Protein AF-A0A957U0F0-F1 (afdb_monomer)

Foldseek 3Di:
DDKDKDWDFDPPPGHTFKMKMKDKDFQDFDADPVRDTDGGIDIDIDMDGDDCPPPDDDPDDDDPDDDVPWQDAWPDDTPRDDDDPQKDFPDQPPNKTKIKHQDDLVSRVVVCCVVLVVVVWDWDDDDQKIWIDDPPTIKIKGWAQDPVVRIIMIIIHGD

Nearest PDB structures (foldseek):
  6ior-assembly2_C  TM=3.519E-01  e=3.059E-01  Vibrio cholerae
  8h1r-assembly1_B  TM=4.075E-01  e=1.256E+00  Pseudomonas aeruginosa PAO1
  5iva-assembly1_B  TM=4.588E-01  e=3.928E+00  Pseudomonas aeruginosa
  3c8c-assembly1_B  TM=3.180E-01  e=8.132E-01  Vibrio cholerae O1 biovar El Tor str. N16961
  6mab-assembly1_A  TM=2.558E-01  e=1.560E+00  Chlamydia trachomatis L2/434/Bu

Mean predicted aligned error: 12.3 Å

Structure (mmCIF, N/CA/C/O backbone):
data_AF-A0A957U0F0-F1
#
_entry.id   AF-A0A957U0F0-F1
#
loop_
_atom_site.group_PDB
_atom_site.id
_atom_site.type_symbol
_atom_site.label_atom_id
_atom_site.label_alt_id
_atom_site.label_comp_id
_atom_site.label_asym_id
_atom_site.label_entity_id
_atom_site.label_seq_id
_atom_site.pdbx_PDB_ins_code
_atom_site.Cartn_x
_atom_site.Cartn_y
_atom_site.Cartn_z
_atom_site.occupancy
_atom_site.B_iso_or_equiv
_atom_site.auth_seq_id
_atom_site.auth_comp_id
_atom_site.auth_asym_id
_atom_site.auth_atom_id
_atom_site.pdbx_PDB_model_num
ATOM 1 N N . VAL A 1 1 ? 29.057 15.915 -20.934 1.00 85.00 1 VAL A N 1
ATOM 2 C CA . VAL A 1 1 ? 28.425 14.585 -20.946 1.00 85.00 1 VAL A CA 1
ATOM 3 C C . VAL A 1 1 ? 28.649 14.040 -22.325 1.00 85.00 1 VAL A C 1
ATOM 5 O O . VAL A 1 1 ? 28.186 14.667 -23.273 1.00 85.00 1 VAL A O 1
ATOM 8 N N . ASP A 1 2 ? 29.369 12.937 -22.407 1.00 94.12 2 ASP A N 1
ATOM 9 C CA . ASP A 1 2 ? 29.617 12.224 -23.652 1.00 94.12 2 ASP A CA 1
ATOM 10 C C . ASP A 1 2 ? 28.758 10.963 -23.630 1.00 94.12 2 ASP A C 1
ATOM 12 O O . ASP A 1 2 ? 28.752 10.248 -22.633 1.00 94.12 2 ASP A O 1
ATOM 16 N N . ALA A 1 3 ? 27.979 10.712 -24.682 1.00 93.50 3 ALA A N 1
ATOM 17 C CA . ALA A 1 3 ? 27.063 9.577 -24.728 1.00 93.50 3 ALA A CA 1
ATOM 18 C C . ALA A 1 3 ? 27.188 8.816 -26.049 1.00 93.50 3 ALA A C 1
ATOM 20 O O . ALA A 1 3 ? 27.199 9.420 -27.123 1.00 93.50 3 ALA A O 1
ATOM 21 N N . THR A 1 4 ? 27.260 7.492 -25.951 1.00 95.50 4 THR A N 1
ATOM 22 C CA . THR A 1 4 ? 27.265 6.557 -27.080 1.00 95.50 4 THR A CA 1
ATOM 23 C C . THR A 1 4 ? 26.009 5.708 -27.009 1.00 95.50 4 THR A C 1
ATOM 25 O O . THR A 1 4 ? 25.645 5.247 -25.929 1.00 95.50 4 THR A O 1
ATOM 28 N N . PHE A 1 5 ? 25.353 5.530 -28.154 1.00 94.38 5 PHE A N 1
ATOM 29 C CA . PHE A 1 5 ? 24.135 4.743 -28.286 1.00 94.38 5 PHE A CA 1
ATOM 30 C C . PHE A 1 5 ? 24.321 3.725 -29.401 1.00 94.38 5 PHE A C 1
ATOM 32 O O . PHE A 1 5 ? 24.572 4.109 -30.546 1.00 94.38 5 PHE A O 1
ATOM 39 N N . ASP A 1 6 ? 24.120 2.460 -29.071 1.00 96.50 6 ASP A N 1
ATOM 40 C CA . ASP A 1 6 ? 24.075 1.368 -30.028 1.00 96.50 6 ASP A CA 1
ATOM 41 C C . ASP A 1 6 ? 22.656 0.799 -30.059 1.00 96.50 6 ASP A C 1
ATOM 43 O O . ASP A 1 6 ? 22.045 0.527 -29.024 1.00 96.50 6 ASP A O 1
ATOM 47 N N . PHE A 1 7 ? 22.107 0.656 -31.264 1.00 93.56 7 PHE A N 1
ATOM 48 C CA . PHE A 1 7 ? 20.746 0.179 -31.491 1.00 93.56 7 PHE A CA 1
ATOM 49 C C . PHE A 1 7 ? 20.770 -1.011 -32.440 1.00 93.56 7 PHE A C 1
ATOM 51 O O . PHE A 1 7 ? 21.398 -0.959 -33.499 1.00 93.56 7 PHE A O 1
ATOM 58 N N . TRP A 1 8 ? 20.011 -2.049 -32.103 1.00 94.38 8 TRP A N 1
ATOM 59 C CA . TRP A 1 8 ? 19.782 -3.192 -32.977 1.00 94.38 8 TRP A CA 1
ATOM 60 C C . TRP A 1 8 ? 18.303 -3.253 -33.330 1.00 94.38 8 TRP A C 1
ATOM 62 O O . TRP A 1 8 ? 17.438 -3.412 -32.465 1.00 94.38 8 TRP A O 1
ATOM 72 N N . VAL A 1 9 ? 18.021 -3.115 -34.621 1.00 91.69 9 VAL A N 1
ATOM 73 C CA . VAL A 1 9 ? 16.674 -3.209 -35.184 1.00 91.69 9 VAL A CA 1
ATOM 74 C C . VAL A 1 9 ? 16.487 -4.616 -35.729 1.00 91.69 9 VAL A C 1
ATOM 76 O O . VAL A 1 9 ? 17.342 -5.116 -36.459 1.00 91.69 9 VAL A O 1
ATOM 79 N N . VAL A 1 10 ? 15.378 -5.253 -35.370 1.00 87.81 10 VAL A N 1
ATOM 80 C CA . VAL A 1 10 ? 15.021 -6.565 -35.908 1.00 87.81 10 VAL A CA 1
ATOM 81 C C . VAL A 1 10 ? 14.574 -6.386 -37.356 1.00 87.81 10 VAL A C 1
ATOM 83 O O . VAL A 1 10 ? 13.692 -5.577 -37.646 1.00 87.81 10 VAL A O 1
ATOM 86 N N . GLU A 1 11 ? 15.230 -7.102 -38.274 1.00 86.12 11 GLU A N 1
ATOM 87 C CA . GLU A 1 11 ? 15.009 -6.954 -39.720 1.00 86.12 11 GLU A CA 1
ATOM 88 C C . GLU A 1 11 ? 13.565 -7.272 -40.120 1.00 86.12 11 GLU A C 1
ATOM 90 O O . GLU A 1 11 ? 12.990 -6.598 -40.976 1.00 86.12 11 GLU A O 1
ATOM 95 N N . ASP A 1 12 ? 12.973 -8.276 -39.473 1.00 80.25 12 ASP A N 1
ATOM 96 C CA . ASP A 1 12 ? 11.566 -8.617 -39.630 1.00 80.25 12 ASP A CA 1
ATOM 97 C C . ASP A 1 12 ? 10.709 -7.727 -38.715 1.00 80.25 12 ASP A C 1
ATOM 99 O O . ASP A 1 12 ? 10.927 -7.656 -37.509 1.00 80.25 12 ASP A O 1
ATOM 103 N N . GLY A 1 13 ? 9.765 -6.983 -39.290 1.00 79.31 13 GLY A N 1
ATOM 104 C CA . GLY A 1 13 ? 8.887 -6.058 -38.558 1.00 79.31 13 GLY A CA 1
ATOM 105 C C . GLY A 1 13 ? 9.480 -4.684 -38.199 1.00 79.31 13 GLY A C 1
ATOM 106 O O . GLY A 1 13 ? 8.709 -3.759 -37.944 1.00 79.31 13 GLY A O 1
ATOM 107 N N . GLY A 1 14 ? 10.805 -4.496 -38.240 1.00 85.69 14 GLY A N 1
ATOM 108 C CA . GLY A 1 14 ? 11.448 -3.175 -38.146 1.00 85.69 14 GLY A CA 1
ATOM 109 C C . GLY A 1 14 ? 11.392 -2.505 -36.767 1.00 85.69 14 GLY A C 1
ATOM 110 O O . GLY A 1 14 ? 11.510 -1.282 -36.672 1.00 85.69 14 GLY A O 1
ATOM 111 N N . TYR A 1 15 ? 11.193 -3.276 -35.700 1.00 85.75 15 TYR A N 1
ATOM 112 C CA . TYR A 1 15 ? 11.160 -2.782 -34.323 1.00 85.75 15 TYR A CA 1
ATOM 113 C C . TYR A 1 15 ? 12.539 -2.855 -33.650 1.00 85.75 15 TYR A C 1
ATOM 115 O O . TYR A 1 15 ? 13.419 -3.621 -34.046 1.00 85.75 15 TYR A O 1
ATOM 123 N N . LEU A 1 16 ? 12.736 -2.038 -32.613 1.00 88.62 16 LEU A N 1
ATOM 124 C CA . LEU A 1 16 ? 13.955 -2.039 -31.808 1.00 88.62 16 LEU A CA 1
ATOM 125 C C . LEU A 1 16 ? 14.000 -3.309 -30.949 1.00 88.62 16 LEU A C 1
ATOM 127 O O . LEU A 1 16 ? 13.142 -3.487 -30.093 1.00 88.62 16 LEU A O 1
ATOM 131 N N . GLY A 1 17 ? 14.982 -4.181 -31.180 1.00 89.19 17 GLY A N 1
ATOM 132 C CA . GLY A 1 17 ? 15.165 -5.417 -30.410 1.00 89.19 17 GLY A CA 1
ATOM 133 C C . GLY A 1 17 ? 16.139 -5.258 -29.248 1.00 89.19 17 GLY A C 1
ATOM 134 O O . GLY A 1 17 ? 16.011 -5.937 -28.239 1.00 89.19 17 GLY A O 1
ATOM 135 N N . LYS A 1 18 ? 17.106 -4.345 -29.362 1.00 93.62 18 LYS A N 1
ATOM 136 C CA . LYS A 1 18 ? 18.089 -4.082 -28.310 1.00 93.62 18 LYS A CA 1
ATOM 137 C C . LYS A 1 18 ? 18.593 -2.654 -28.393 1.00 93.62 18 LYS A C 1
ATOM 139 O O . LYS A 1 18 ? 18.743 -2.117 -29.493 1.00 93.62 18 LYS A O 1
ATOM 144 N N . TYR A 1 19 ? 18.929 -2.071 -27.253 1.00 94.19 19 TYR A N 1
ATOM 145 C CA . TYR A 1 19 ? 19.788 -0.899 -27.214 1.00 94.19 19 TYR A CA 1
ATOM 146 C C . TYR A 1 19 ? 20.792 -0.976 -26.067 1.00 94.19 19 TYR A C 1
ATOM 148 O O . TYR A 1 19 ? 20.516 -1.537 -25.007 1.00 94.19 19 TYR A O 1
ATOM 156 N N . GLU A 1 20 ? 21.955 -0.382 -26.288 1.00 96.81 20 GLU A N 1
ATOM 157 C CA . GLU A 1 20 ? 22.993 -0.170 -25.288 1.00 96.81 20 GLU A CA 1
ATOM 158 C C . GLU A 1 20 ? 23.328 1.312 -25.273 1.00 96.81 20 GLU A C 1
ATOM 160 O O . GLU A 1 20 ? 23.427 1.959 -26.318 1.00 96.81 20 GLU A O 1
ATOM 165 N N . VAL A 1 21 ? 23.471 1.863 -24.076 1.00 95.38 21 VAL A N 1
ATOM 166 C CA . VAL A 1 21 ? 23.895 3.244 -23.906 1.00 95.38 21 VAL A CA 1
ATOM 167 C C . VAL A 1 21 ? 24.980 3.304 -22.862 1.00 95.38 21 VAL A C 1
ATOM 169 O O . VAL A 1 21 ? 24.878 2.704 -21.792 1.00 95.38 21 VAL A O 1
ATOM 172 N N . THR A 1 22 ? 25.987 4.104 -23.169 1.00 96.25 22 THR A N 1
ATOM 173 C CA . THR A 1 22 ? 27.034 4.489 -22.237 1.00 96.25 22 THR A CA 1
ATOM 174 C C . THR A 1 22 ? 27.096 6.003 -22.211 1.00 96.25 22 THR A C 1
ATOM 176 O O . THR A 1 22 ? 27.277 6.635 -23.250 1.00 96.25 22 THR A O 1
ATOM 179 N N . ALA A 1 23 ? 26.945 6.585 -21.027 1.00 95.75 23 ALA A N 1
ATOM 180 C CA . ALA A 1 23 ? 27.048 8.017 -20.802 1.00 95.75 23 ALA A CA 1
ATOM 181 C C . ALA A 1 23 ? 28.132 8.299 -19.762 1.00 95.75 23 ALA A C 1
ATOM 183 O O . ALA A 1 23 ? 28.092 7.756 -18.661 1.00 95.75 23 ALA A O 1
ATOM 184 N N . THR A 1 24 ? 29.071 9.177 -20.096 1.00 95.81 24 THR A N 1
ATOM 185 C CA . THR A 1 24 ? 30.085 9.690 -19.178 1.00 95.81 24 THR A CA 1
ATOM 186 C C . THR A 1 24 ? 29.760 11.136 -18.827 1.00 95.81 24 THR A C 1
ATOM 188 O O . THR A 1 24 ? 29.662 12.014 -19.691 1.00 95.81 24 THR A O 1
ATOM 191 N N . ILE A 1 25 ? 29.565 11.400 -17.541 1.00 94.12 25 ILE A N 1
ATOM 192 C CA . ILE A 1 25 ? 29.358 12.734 -16.990 1.00 94.12 25 ILE A CA 1
ATOM 193 C C . ILE A 1 25 ? 30.701 13.205 -16.444 1.00 94.12 25 ILE A C 1
ATOM 195 O O . ILE A 1 25 ? 31.263 12.573 -15.558 1.00 94.12 25 ILE A O 1
ATOM 199 N N . HIS A 1 26 ? 31.210 14.311 -16.985 1.00 94.38 26 HIS A N 1
ATOM 200 C CA . HIS A 1 26 ? 32.511 14.850 -16.600 1.00 94.38 26 HIS A CA 1
ATOM 201 C C . HIS A 1 26 ? 32.385 15.929 -15.533 1.00 94.38 26 HIS A C 1
ATOM 203 O O . HIS A 1 26 ? 31.460 16.745 -15.588 1.00 94.38 26 HIS A O 1
ATOM 209 N N . GLY A 1 27 ? 33.364 15.987 -14.633 1.00 92.69 27 GLY A N 1
ATOM 210 C CA . GLY A 1 27 ? 33.463 17.045 -13.627 1.00 92.69 27 GLY A CA 1
ATOM 211 C C . GLY A 1 27 ? 32.338 17.025 -12.592 1.00 92.69 27 GLY A C 1
ATOM 212 O O . GLY A 1 27 ? 31.890 18.086 -12.158 1.00 92.69 27 GLY A O 1
ATOM 213 N N . LEU A 1 28 ? 31.873 15.837 -12.210 1.00 91.31 28 LEU A N 1
ATOM 214 C CA . LEU A 1 28 ? 31.001 15.646 -11.055 1.00 91.31 28 LEU A CA 1
ATOM 215 C C . LEU A 1 28 ? 31.799 15.777 -9.764 1.00 91.31 28 LEU A C 1
ATOM 217 O O . LEU A 1 28 ? 32.950 15.351 -9.689 1.00 91.31 28 LEU A O 1
ATOM 221 N N . LEU A 1 29 ? 31.165 16.347 -8.743 1.00 93.00 29 LEU A N 1
ATOM 222 C CA . LEU A 1 29 ? 31.682 16.297 -7.385 1.00 93.00 29 LEU A CA 1
ATOM 223 C C . LEU A 1 29 ? 31.465 14.872 -6.859 1.00 93.00 29 LEU A C 1
ATOM 225 O O . LEU A 1 29 ? 30.323 14.447 -6.697 1.00 93.00 29 LEU A O 1
ATOM 229 N N . ILE A 1 30 ? 32.553 14.138 -6.660 1.00 89.25 30 ILE A N 1
ATOM 230 C CA . ILE A 1 30 ? 32.565 12.757 -6.175 1.00 89.25 30 ILE A CA 1
ATOM 231 C C . ILE A 1 30 ? 33.383 12.673 -4.887 1.00 89.25 30 ILE A C 1
ATOM 233 O O . ILE A 1 30 ? 34.321 13.450 -4.687 1.00 89.25 30 ILE A O 1
ATOM 237 N N . GLU A 1 31 ? 33.039 11.718 -4.032 1.00 91.12 31 GLU A N 1
ATOM 238 C CA . GLU A 1 31 ? 33.802 11.421 -2.821 1.00 91.12 31 GLU A CA 1
ATOM 239 C C . GLU A 1 31 ? 35.052 10.595 -3.176 1.00 91.12 31 GLU A C 1
ATOM 241 O O . GLU A 1 31 ? 35.019 9.729 -4.057 1.00 91.12 31 GLU A O 1
ATOM 246 N N . ASP A 1 32 ? 36.188 10.900 -2.555 1.00 84.88 32 ASP A N 1
ATOM 247 C CA . ASP A 1 32 ? 37.404 10.095 -2.635 1.00 84.88 32 ASP A CA 1
ATOM 248 C C . ASP A 1 32 ? 37.468 9.027 -1.532 1.00 84.88 32 ASP A C 1
ATOM 250 O O . ASP A 1 32 ? 36.628 8.969 -0.639 1.00 84.88 32 ASP A O 1
ATOM 254 N N . ASP A 1 33 ? 38.483 8.163 -1.594 1.00 85.62 33 ASP A N 1
ATOM 255 C CA . ASP A 1 33 ? 38.637 7.041 -0.657 1.00 85.62 33 ASP A CA 1
ATOM 256 C C . ASP A 1 33 ? 38.865 7.489 0.807 1.00 85.62 33 ASP A C 1
ATOM 258 O O . ASP A 1 33 ? 38.838 6.662 1.721 1.00 85.62 33 ASP A O 1
ATOM 262 N N . GLU A 1 34 ? 39.108 8.782 1.041 1.00 89.50 34 GLU A N 1
ATOM 263 C CA . GLU A 1 34 ? 39.326 9.395 2.355 1.00 89.50 34 GLU A CA 1
ATOM 264 C C 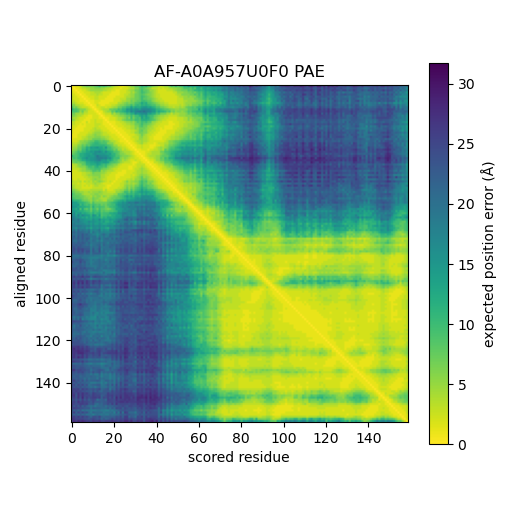. GLU A 1 34 ? 38.105 10.211 2.831 1.00 89.50 34 GLU A C 1
ATOM 266 O O . GLU A 1 34 ? 38.149 10.802 3.915 1.00 89.50 34 GLU A O 1
ATOM 271 N N . GLY A 1 35 ? 37.005 10.225 2.065 1.00 86.62 35 GLY A N 1
ATOM 272 C CA . GLY A 1 35 ? 35.789 10.986 2.374 1.00 86.62 35 GLY A CA 1
ATOM 273 C C . GLY A 1 35 ? 35.856 12.469 1.981 1.00 86.62 35 GLY A C 1
ATOM 274 O O . GLY A 1 35 ? 35.049 13.270 2.453 1.00 86.62 35 GLY A O 1
ATOM 275 N N . GLY A 1 36 ? 36.847 12.871 1.182 1.00 89.06 36 GLY A N 1
ATOM 276 C CA . GLY A 1 36 ? 36.996 14.222 0.641 1.00 89.06 36 GLY A CA 1
ATOM 277 C C . GLY A 1 36 ? 36.276 14.404 -0.698 1.00 89.06 36 GLY A C 1
ATOM 278 O O . GLY A 1 36 ? 36.090 13.459 -1.456 1.00 89.06 36 GLY A O 1
ATOM 279 N N . GLU A 1 37 ? 35.882 15.635 -1.024 1.00 93.94 37 GLU A N 1
ATOM 280 C CA . GLU A 1 37 ? 35.243 15.948 -2.309 1.00 93.94 37 GLU A CA 1
ATOM 281 C C . GLU A 1 37 ? 36.286 16.275 -3.392 1.00 93.94 37 GLU A C 1
ATOM 283 O O . GLU A 1 37 ? 37.168 17.120 -3.201 1.00 93.94 37 GLU A O 1
ATOM 288 N N . LYS A 1 38 ? 36.153 15.672 -4.578 1.00 93.12 38 LYS A N 1
ATOM 289 C CA . LYS A 1 38 ? 36.959 15.991 -5.768 1.00 93.12 38 LYS A CA 1
ATOM 290 C C . LYS A 1 38 ? 36.104 16.028 -7.030 1.00 93.12 38 LYS A C 1
ATOM 292 O O . LYS A 1 38 ? 35.024 15.455 -7.078 1.00 93.12 38 LYS A O 1
ATOM 297 N N . LEU A 1 39 ? 36.614 16.668 -8.082 1.00 94.44 39 LEU A N 1
ATOM 298 C CA . LEU A 1 39 ? 36.014 16.549 -9.410 1.00 94.44 39 LEU A CA 1
ATOM 299 C C . LEU A 1 39 ? 36.467 15.247 -10.071 1.00 94.44 39 LEU A C 1
ATOM 301 O O . LEU A 1 39 ? 37.665 14.958 -10.124 1.00 94.44 39 LEU A O 1
ATOM 305 N N . GLY A 1 40 ? 35.518 14.493 -10.605 1.00 90.81 40 GLY A N 1
ATOM 306 C CA . GLY A 1 40 ? 35.776 13.274 -11.354 1.00 90.81 40 GLY A CA 1
ATOM 307 C C . GLY A 1 40 ? 34.716 13.011 -12.409 1.00 90.81 40 GLY A C 1
ATOM 308 O O . GLY A 1 40 ? 33.767 13.777 -12.573 1.00 90.81 40 GLY A O 1
ATOM 309 N N . ASP A 1 41 ? 34.913 11.918 -13.131 1.00 93.62 41 ASP A N 1
ATOM 310 C CA . ASP A 1 41 ? 34.021 11.499 -14.200 1.00 93.62 41 ASP A CA 1
ATOM 311 C C . ASP A 1 41 ? 33.276 10.237 -13.765 1.00 93.62 41 ASP A C 1
ATOM 313 O O . ASP A 1 41 ? 33.884 9.305 -13.236 1.00 93.62 41 ASP A O 1
ATOM 317 N N . GLU A 1 42 ? 31.972 10.191 -14.013 1.00 91.81 42 GLU A N 1
ATOM 318 C CA . GLU A 1 42 ? 31.133 9.028 -13.728 1.00 91.81 42 GLU A CA 1
ATOM 319 C C . GLU A 1 42 ? 30.599 8.453 -15.035 1.00 91.81 42 GLU A C 1
ATOM 321 O O . GLU A 1 42 ? 30.135 9.192 -15.903 1.00 91.81 42 GLU A O 1
ATOM 326 N N . THR A 1 43 ? 30.680 7.132 -15.192 1.00 93.69 43 THR A N 1
ATOM 327 C CA . THR A 1 43 ? 30.150 6.438 -16.369 1.00 93.69 43 THR A CA 1
ATOM 328 C C . THR A 1 43 ? 28.973 5.567 -15.975 1.00 93.69 43 THR A C 1
ATOM 330 O O . THR A 1 43 ? 29.110 4.655 -15.163 1.00 93.69 43 THR A O 1
ATOM 333 N N . ILE A 1 44 ? 27.833 5.817 -16.607 1.00 92.81 44 ILE A N 1
ATOM 334 C CA . ILE A 1 44 ? 26.611 5.035 -16.463 1.00 92.81 44 ILE A CA 1
ATOM 335 C C . ILE A 1 44 ? 26.436 4.237 -17.750 1.00 92.81 44 ILE A C 1
ATOM 337 O O . ILE A 1 44 ? 26.507 4.792 -18.847 1.00 92.81 44 ILE A O 1
ATOM 341 N N . SER A 1 45 ? 26.222 2.930 -17.621 1.00 93.94 45 SER A N 1
ATOM 342 C CA . SER A 1 45 ? 25.903 2.059 -18.753 1.00 93.94 45 SER A CA 1
ATOM 343 C C . SER A 1 45 ? 24.602 1.321 -18.495 1.00 93.94 45 SER A C 1
ATOM 345 O O . SER A 1 45 ? 24.399 0.791 -17.403 1.00 93.94 45 SER A O 1
ATOM 347 N N . TRP A 1 46 ? 23.733 1.274 -19.498 1.00 92.94 46 TRP A N 1
ATOM 348 C CA . TRP A 1 46 ? 22.495 0.510 -19.448 1.00 92.94 46 TRP A CA 1
ATOM 349 C C . TRP A 1 46 ? 22.269 -0.218 -20.770 1.00 92.94 46 TRP A C 1
ATOM 351 O O . TRP A 1 46 ? 22.552 0.304 -21.848 1.00 92.94 46 TRP A O 1
ATOM 361 N N . ALA A 1 47 ? 21.749 -1.435 -20.677 1.00 94.06 47 ALA A N 1
ATOM 362 C CA . ALA A 1 47 ? 21.413 -2.267 -21.819 1.00 94.06 47 ALA A CA 1
ATOM 363 C C . ALA A 1 47 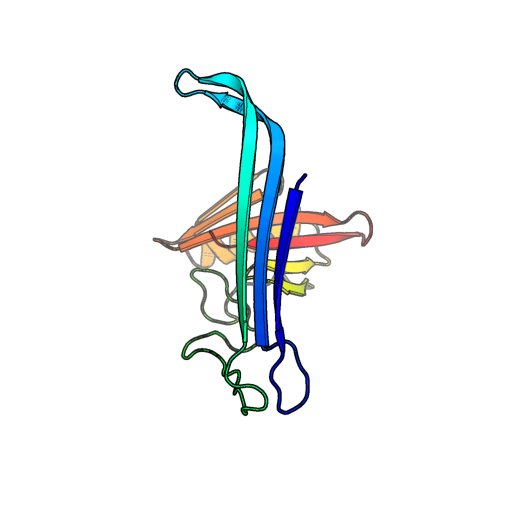? 19.993 -2.792 -21.640 1.00 94.06 47 ALA A C 1
ATOM 365 O O . ALA A 1 47 ? 19.584 -3.126 -20.527 1.00 94.06 47 ALA A O 1
ATOM 366 N N . TYR A 1 48 ? 19.249 -2.860 -22.733 1.00 92.00 48 TYR A N 1
ATOM 367 C CA . TYR A 1 48 ? 17.915 -3.437 -22.755 1.00 92.00 48 TYR A CA 1
ATOM 368 C C . TYR A 1 48 ? 17.764 -4.291 -24.001 1.00 92.00 48 TYR A C 1
ATOM 370 O O . TYR A 1 48 ? 18.162 -3.874 -25.089 1.00 92.00 48 TYR A O 1
ATOM 378 N N . GLU A 1 49 ? 17.187 -5.473 -23.837 1.00 93.25 49 GLU A N 1
ATOM 379 C CA . GLU A 1 49 ? 16.988 -6.435 -24.911 1.00 93.25 49 GLU A CA 1
ATOM 380 C C . GLU A 1 49 ? 15.576 -7.011 -24.821 1.00 93.25 49 GLU A C 1
ATOM 382 O O . GLU A 1 49 ? 15.091 -7.335 -23.736 1.00 93.25 49 GLU A O 1
ATOM 387 N N . ILE A 1 50 ? 14.912 -7.081 -25.970 1.00 86.50 50 ILE A N 1
ATOM 388 C CA . ILE A 1 50 ? 13.546 -7.558 -26.134 1.00 86.50 50 ILE A CA 1
ATOM 389 C C . ILE A 1 50 ? 13.603 -8.877 -26.890 1.00 86.50 50 ILE A C 1
ATOM 391 O O . ILE A 1 50 ? 14.115 -8.954 -28.009 1.00 86.50 50 ILE A O 1
ATOM 395 N N . TYR A 1 51 ? 13.021 -9.902 -26.287 1.00 81.81 51 TYR A N 1
ATOM 396 C CA . TYR A 1 51 ? 12.847 -11.225 -26.871 1.00 81.81 51 TYR A CA 1
ATOM 397 C C . TYR A 1 51 ? 11.353 -11.557 -26.934 1.00 81.81 51 TYR A C 1
ATOM 399 O O . TYR A 1 51 ? 10.541 -10.804 -26.401 1.00 81.81 51 TYR A O 1
ATOM 407 N N . GLU A 1 52 ? 10.994 -12.670 -27.583 1.00 81.69 52 GLU A N 1
ATOM 408 C CA . GLU A 1 52 ? 9.616 -13.203 -27.563 1.00 81.69 52 GLU A CA 1
ATOM 409 C C . GLU A 1 52 ? 8.568 -12.195 -28.085 1.00 81.69 52 GLU A C 1
ATOM 411 O O . GLU A 1 52 ? 7.478 -12.010 -27.548 1.00 81.69 52 GLU A O 1
ATOM 416 N N . ILE A 1 53 ? 8.921 -11.495 -29.166 1.00 76.88 53 ILE A N 1
ATOM 417 C CA . ILE A 1 53 ? 8.096 -10.432 -29.745 1.00 76.88 53 ILE A CA 1
ATOM 418 C C . ILE A 1 53 ? 6.957 -11.051 -30.551 1.00 76.88 53 ILE A C 1
ATOM 420 O O . ILE A 1 53 ? 7.192 -11.865 -31.441 1.00 76.88 53 ILE A O 1
ATOM 424 N N . ASN A 1 54 ? 5.732 -10.601 -30.274 1.00 75.31 54 ASN A N 1
ATOM 425 C CA . ASN A 1 54 ? 4.482 -11.191 -30.767 1.00 75.31 54 ASN A CA 1
ATOM 426 C C . ASN A 1 54 ? 4.179 -12.598 -30.219 1.00 75.31 54 ASN A C 1
ATOM 428 O O . ASN A 1 54 ? 3.306 -13.271 -30.767 1.00 75.31 54 ASN A O 1
ATOM 432 N N . GLU A 1 55 ? 4.856 -13.034 -29.155 1.00 82.12 55 GLU A N 1
ATOM 433 C CA . GLU A 1 55 ? 4.440 -14.223 -28.411 1.00 82.12 55 GLU A CA 1
ATOM 434 C C . GLU A 1 55 ? 3.236 -13.899 -27.514 1.00 82.12 55 GLU A C 1
ATOM 436 O O . GLU A 1 55 ? 3.066 -12.771 -27.037 1.00 82.12 55 GLU A O 1
ATOM 441 N N . ASP A 1 56 ? 2.380 -14.896 -27.297 1.00 82.94 56 ASP A N 1
ATOM 442 C CA . ASP A 1 56 ? 1.233 -14.782 -26.397 1.00 82.94 56 ASP A CA 1
ATOM 443 C C . ASP A 1 56 ? 1.721 -14.921 -24.948 1.00 82.94 56 ASP A C 1
ATOM 445 O O . ASP A 1 56 ? 1.914 -16.024 -24.432 1.00 82.94 56 ASP A O 1
ATOM 449 N N . VAL A 1 57 ? 2.004 -13.787 -24.305 1.00 80.94 57 VAL A N 1
ATOM 450 C CA . VAL A 1 57 ? 2.433 -13.752 -22.904 1.00 80.94 57 VAL A CA 1
ATOM 451 C C . VAL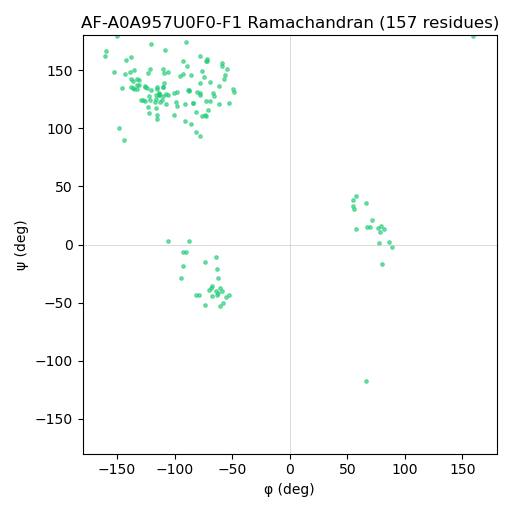 A 1 57 ? 1.196 -13.750 -22.011 1.00 80.94 57 VAL A C 1
ATOM 453 O O . VAL A 1 57 ? 0.538 -12.724 -21.828 1.00 80.94 57 VAL A O 1
ATOM 456 N N . ALA A 1 58 ? 0.895 -14.903 -21.415 1.00 81.25 58 ALA A N 1
ATOM 457 C CA . ALA A 1 58 ? -0.131 -15.001 -20.387 1.00 81.25 58 ALA A CA 1
ATOM 458 C C . ALA A 1 58 ? 0.376 -14.365 -19.083 1.00 81.25 58 ALA A C 1
ATOM 460 O O . ALA A 1 58 ? 1.267 -14.891 -18.417 1.00 81.25 58 ALA A O 1
ATOM 461 N N . ILE A 1 59 ? -0.205 -13.225 -18.705 1.00 79.44 59 ILE A N 1
ATOM 462 C CA . ILE A 1 59 ? -0.042 -12.670 -17.359 1.00 79.44 59 ILE A CA 1
ATOM 463 C C . ILE A 1 59 ? -1.029 -13.406 -16.458 1.00 79.44 59 ILE A C 1
ATOM 465 O O . ILE A 1 59 ? -2.219 -13.091 -16.428 1.00 79.44 59 ILE A O 1
ATOM 469 N N . GLU A 1 60 ? -0.539 -14.422 -15.758 1.00 85.00 60 GLU A N 1
ATOM 470 C CA . GLU A 1 60 ? -1.334 -15.176 -14.796 1.00 85.00 60 GLU A CA 1
ATOM 471 C C . GLU A 1 60 ? -1.186 -14.594 -13.394 1.00 85.00 60 GLU A C 1
ATOM 473 O O . GLU A 1 60 ? -0.127 -14.102 -12.996 1.00 85.00 60 GLU A O 1
ATOM 478 N N . TRP A 1 61 ? -2.267 -14.674 -12.625 1.00 80.00 61 TRP A N 1
ATOM 479 C CA . TRP A 1 61 ? -2.214 -14.338 -11.214 1.00 80.00 61 TRP A CA 1
ATOM 480 C C . TRP A 1 61 ? -1.335 -15.364 -10.483 1.00 80.00 61 TRP A C 1
ATOM 482 O O . TRP A 1 61 ? -1.545 -16.567 -10.675 1.00 80.00 61 TRP A O 1
ATOM 492 N N . PRO A 1 62 ? -0.351 -14.946 -9.663 1.00 80.88 62 PRO A N 1
ATOM 493 C CA . PRO A 1 62 ? 0.512 -15.892 -8.971 1.00 80.88 62 PRO A CA 1
ATOM 494 C C . PRO A 1 62 ? -0.292 -16.866 -8.107 1.00 80.88 62 PRO A C 1
ATOM 496 O O . PRO A 1 62 ? -1.270 -16.496 -7.457 1.00 80.88 62 PRO A O 1
ATOM 499 N N . VAL A 1 63 ? 0.143 -18.126 -8.060 1.00 82.12 63 VAL A N 1
ATOM 500 C CA . VAL A 1 63 ? -0.495 -19.133 -7.204 1.00 82.12 63 VAL A CA 1
ATOM 501 C C . VAL A 1 63 ? -0.376 -18.701 -5.742 1.00 82.12 63 VAL A C 1
ATOM 503 O O . VAL A 1 63 ? 0.728 -18.543 -5.227 1.00 82.12 63 VAL A O 1
ATOM 506 N N . GLY A 1 64 ? -1.521 -18.532 -5.078 1.00 73.06 64 GLY A N 1
ATOM 507 C CA . GLY A 1 64 ? -1.595 -18.080 -3.687 1.00 73.06 64 GLY A CA 1
ATOM 508 C C . GLY A 1 64 ? -1.582 -16.562 -3.508 1.00 73.06 64 GLY A C 1
ATOM 509 O O . GLY A 1 64 ? -1.613 -16.108 -2.368 1.00 73.06 64 GLY A O 1
ATOM 510 N N . ALA A 1 65 ? -1.558 -15.778 -4.592 1.00 71.88 65 ALA A N 1
ATOM 511 C CA . ALA A 1 65 ? -1.845 -14.355 -4.485 1.00 71.88 65 ALA A CA 1
ATOM 512 C C . ALA A 1 65 ? -3.345 -14.146 -4.158 1.00 71.88 65 ALA A C 1
ATOM 514 O O . ALA A 1 65 ? -4.184 -14.860 -4.719 1.00 71.88 65 ALA A O 1
ATOM 515 N N . PRO A 1 66 ? -3.686 -13.187 -3.276 1.00 68.69 66 PRO A N 1
ATOM 516 C CA . PRO A 1 66 ? -5.069 -12.849 -2.916 1.00 68.69 66 PRO A CA 1
ATOM 517 C C . PRO A 1 66 ? -5.912 -12.522 -4.148 1.00 68.69 66 PRO A C 1
ATOM 519 O O . PRO A 1 66 ? -5.360 -12.025 -5.127 1.00 68.69 66 PRO A O 1
ATOM 522 N N . GLU A 1 67 ? -7.228 -12.754 -4.126 1.00 73.12 67 GLU A N 1
ATOM 523 C CA . GLU A 1 67 ? -8.074 -12.351 -5.259 1.00 73.12 67 GLU A CA 1
ATOM 524 C C . GLU A 1 67 ? -7.929 -10.842 -5.549 1.00 73.12 67 GLU A C 1
ATOM 526 O O . GLU A 1 67 ? -7.728 -10.048 -4.624 1.00 73.12 67 GLU A O 1
ATOM 531 N N . PRO A 1 68 ? -8.013 -10.406 -6.819 1.00 67.50 68 PRO A N 1
ATOM 532 C CA . PRO A 1 68 ? -7.965 -8.987 -7.146 1.00 67.50 68 PRO A CA 1
ATOM 533 C C . PRO A 1 68 ? -8.996 -8.186 -6.337 1.00 67.50 68 PRO A C 1
ATOM 535 O O . PRO A 1 68 ? -10.195 -8.441 -6.425 1.00 67.50 68 PRO A O 1
ATOM 538 N N . GLY A 1 69 ? -8.522 -7.202 -5.569 1.00 64.31 69 GLY A N 1
ATOM 539 C CA . GLY A 1 69 ? -9.359 -6.371 -4.698 1.00 64.31 69 GLY A CA 1
ATOM 540 C C . GLY A 1 69 ? -9.569 -6.909 -3.278 1.00 64.31 69 GLY A C 1
ATOM 541 O O . GLY A 1 69 ? -10.195 -6.215 -2.481 1.00 64.31 69 GLY A O 1
ATOM 542 N N . ALA A 1 70 ? -9.032 -8.085 -2.934 1.00 69.06 70 ALA A N 1
ATOM 543 C CA . ALA A 1 70 ? -9.084 -8.608 -1.571 1.00 69.06 70 ALA A CA 1
ATOM 544 C C . ALA A 1 70 ? -8.356 -7.676 -0.590 1.00 69.06 70 ALA A C 1
ATOM 546 O O . ALA A 1 70 ? -7.253 -7.187 -0.861 1.00 69.06 70 ALA A O 1
ATOM 547 N N . ILE A 1 71 ? -8.971 -7.442 0.568 1.00 70.75 71 ILE A N 1
ATOM 548 C CA . ILE A 1 71 ? -8.351 -6.696 1.661 1.00 70.75 71 ILE A CA 1
ATOM 549 C C . ILE A 1 71 ? -7.434 -7.647 2.419 1.00 70.75 71 ILE A C 1
ATOM 551 O O . ILE A 1 71 ? -7.898 -8.585 3.064 1.00 70.75 71 ILE A O 1
ATOM 555 N N . VAL A 1 72 ? -6.132 -7.376 2.364 1.00 76.75 72 VAL A N 1
ATOM 556 C CA . VAL A 1 72 ? -5.125 -8.170 3.067 1.00 76.75 72 VAL A CA 1
ATOM 557 C C . VAL A 1 72 ? -4.472 -7.304 4.122 1.00 76.75 72 VAL A C 1
ATOM 559 O O . VAL A 1 72 ? -3.698 -6.404 3.810 1.00 76.75 72 VAL A O 1
ATOM 562 N N . VAL A 1 73 ? -4.793 -7.593 5.379 1.00 83.75 73 VAL A N 1
ATOM 563 C CA . VAL A 1 73 ? -4.137 -6.993 6.542 1.00 83.75 73 VAL A CA 1
ATOM 564 C C . VAL A 1 73 ? -3.380 -8.103 7.273 1.00 83.75 73 VAL A C 1
ATOM 566 O O . VAL A 1 73 ? -3.982 -9.143 7.558 1.00 83.75 73 VAL A O 1
ATOM 569 N N . PRO A 1 74 ? -2.078 -7.929 7.580 1.00 81.62 74 PRO A N 1
ATOM 570 C CA . PRO A 1 74 ? -1.301 -8.932 8.302 1.00 81.62 74 PRO A CA 1
ATOM 571 C C . PRO A 1 74 ? -2.015 -9.427 9.563 1.00 81.62 74 PRO A C 1
ATOM 573 O O . PRO A 1 74 ? -2.547 -8.638 10.339 1.00 81.62 74 PRO A O 1
ATOM 576 N N . GLY A 1 75 ? -2.033 -10.746 9.766 1.00 82.88 75 GLY A N 1
ATOM 577 C CA . GLY A 1 75 ? -2.694 -11.394 10.903 1.00 82.88 75 GLY A CA 1
ATOM 578 C C . GLY A 1 75 ? -4.220 -11.526 10.806 1.00 82.88 75 GLY A C 1
ATOM 579 O O . GLY A 1 75 ? -4.823 -12.096 11.717 1.00 82.88 75 GLY A O 1
ATOM 580 N N . PHE A 1 76 ? -4.844 -11.074 9.716 1.00 87.00 76 PHE A N 1
ATOM 581 C CA . PHE A 1 76 ? -6.256 -11.313 9.417 1.00 87.00 76 PHE A CA 1
ATOM 582 C C . PHE A 1 76 ? -6.415 -12.283 8.246 1.00 87.00 76 PHE A C 1
ATOM 584 O O . PHE A 1 76 ? -5.594 -12.323 7.333 1.00 87.00 76 PHE A O 1
ATOM 591 N N . ALA A 1 77 ? -7.484 -13.080 8.283 1.00 83.75 77 ALA A N 1
ATOM 592 C CA . ALA A 1 77 ? -7.953 -13.771 7.089 1.00 83.75 77 ALA A CA 1
ATOM 593 C C . ALA A 1 77 ? -8.586 -12.760 6.119 1.00 83.75 77 ALA A C 1
ATOM 595 O O . ALA A 1 77 ? -9.010 -11.682 6.548 1.00 83.75 77 ALA A O 1
ATOM 596 N N . ASP A 1 78 ? -8.687 -13.134 4.845 1.00 77.19 78 ASP A N 1
ATOM 597 C CA . ASP A 1 78 ? -9.353 -12.331 3.819 1.00 77.19 78 ASP A CA 1
ATOM 598 C C . ASP A 1 78 ? -10.735 -11.867 4.309 1.00 77.19 78 ASP A C 1
ATOM 600 O O . ASP A 1 78 ? -11.510 -12.652 4.867 1.00 77.19 78 ASP A O 1
ATOM 604 N N . ASP A 1 79 ? -11.003 -10.568 4.155 1.00 76.19 79 ASP A N 1
ATOM 605 C CA . ASP A 1 79 ? -12.248 -9.894 4.554 1.00 76.19 79 ASP A CA 1
ATOM 606 C C . ASP A 1 79 ? -12.637 -10.021 6.044 1.00 76.19 79 ASP A C 1
ATOM 608 O O . ASP A 1 79 ? -13.759 -9.689 6.432 1.00 76.19 79 ASP A O 1
ATOM 612 N N . ALA A 1 80 ? -11.726 -10.472 6.914 1.00 86.75 80 ALA A N 1
ATOM 613 C CA . ALA A 1 80 ? -11.970 -10.589 8.356 1.00 86.75 80 ALA A CA 1
ATOM 614 C C . ALA A 1 80 ? -11.541 -9.345 9.153 1.00 86.75 80 ALA A C 1
ATOM 616 O O . ALA A 1 80 ? -11.767 -9.285 10.365 1.00 86.75 80 ALA A O 1
ATOM 617 N N . PHE A 1 81 ? -10.899 -8.373 8.500 1.00 90.75 81 PHE A N 1
ATOM 618 C CA . PHE A 1 81 ? -10.478 -7.132 9.142 1.00 90.75 81 PHE A CA 1
ATOM 619 C C . PHE A 1 81 ? -11.706 -6.310 9.586 1.00 90.75 81 PHE A C 1
ATOM 621 O O . PHE A 1 81 ? -12.605 -6.078 8.773 1.00 90.75 81 PHE A O 1
ATOM 628 N N . PRO A 1 82 ? -11.792 -5.880 10.861 1.00 92.69 82 PRO A N 1
ATOM 629 C CA . PRO A 1 82 ? -12.968 -5.186 11.367 1.00 92.69 82 PRO A CA 1
ATOM 630 C C . PRO A 1 82 ? -13.085 -3.795 10.741 1.00 92.69 82 PRO A C 1
ATOM 632 O O . PRO A 1 82 ? -12.188 -2.972 10.880 1.00 92.69 82 PRO A O 1
ATOM 635 N N . LEU A 1 83 ? -14.217 -3.512 10.097 1.00 93.06 83 LEU A N 1
ATOM 636 C CA . LEU A 1 83 ? -14.522 -2.188 9.558 1.00 93.06 83 LEU A CA 1
ATOM 637 C C . LEU A 1 83 ? -15.481 -1.446 10.501 1.00 93.06 83 LEU A C 1
ATOM 639 O O . LEU A 1 83 ? -16.512 -2.023 10.874 1.00 93.06 83 LEU A O 1
ATOM 643 N N . PRO A 1 84 ? -15.190 -0.185 10.877 1.00 94.25 84 PRO A N 1
ATOM 644 C CA . PRO A 1 84 ? -16.138 0.629 11.620 1.00 94.25 84 PRO A CA 1
ATOM 645 C C . PRO A 1 84 ? -17.439 0.798 10.823 1.00 94.25 84 PRO A C 1
ATOM 647 O O . PRO A 1 84 ? -17.427 0.757 9.588 1.00 94.25 84 PRO A O 1
ATOM 650 N N . PRO A 1 85 ? -18.586 1.017 11.487 1.00 92.50 85 PRO A N 1
ATOM 651 C CA . PRO A 1 85 ? -19.816 1.332 10.773 1.00 92.50 85 PRO A CA 1
ATOM 652 C C . PRO A 1 85 ? -19.648 2.607 9.930 1.00 92.50 85 PRO A C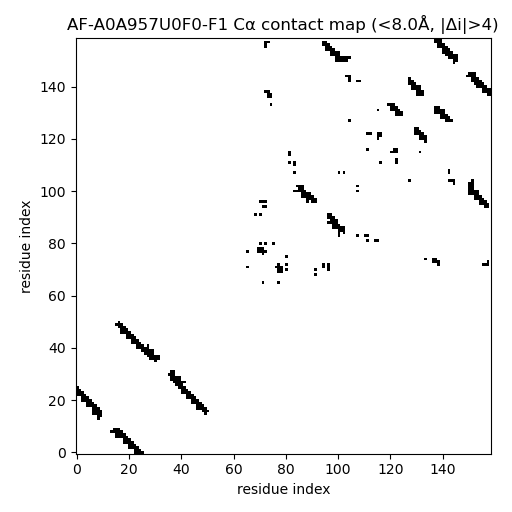 1
ATOM 654 O O . PRO A 1 85 ? -18.788 3.440 10.207 1.00 92.50 85 PRO A O 1
ATOM 657 N N . GLU A 1 86 ? -20.469 2.746 8.885 1.00 92.25 86 GLU A N 1
ATOM 658 C CA . GLU A 1 86 ? -20.485 3.936 8.009 1.00 92.25 86 GLU A CA 1
ATOM 659 C C . GLU A 1 86 ? -19.117 4.270 7.381 1.00 92.25 86 GLU A C 1
ATOM 661 O O . GLU A 1 86 ? -18.795 5.432 7.109 1.00 92.25 86 GLU A O 1
ATOM 666 N N . THR A 1 87 ? -18.324 3.223 7.152 1.00 93.31 87 THR A N 1
ATOM 667 C CA . THR A 1 87 ? -16.987 3.289 6.570 1.00 93.31 87 THR A CA 1
ATOM 668 C C . THR A 1 87 ? -16.971 2.563 5.238 1.00 93.31 87 THR A C 1
ATOM 670 O O . THR A 1 87 ? -17.385 1.407 5.149 1.00 93.31 87 THR A O 1
ATOM 673 N N . ASP A 1 88 ? -16.475 3.250 4.218 1.00 90.50 88 ASP A N 1
ATOM 674 C CA . ASP A 1 88 ? -16.297 2.709 2.879 1.00 90.50 88 ASP A CA 1
ATOM 675 C C . ASP A 1 88 ? -14.811 2.440 2.627 1.00 90.50 88 ASP A C 1
ATOM 677 O O . ASP A 1 88 ? -13.937 3.150 3.128 1.00 90.50 88 ASP A O 1
ATOM 681 N N . VAL A 1 89 ? -14.515 1.418 1.825 1.00 88.75 89 VAL A N 1
ATOM 682 C CA . VAL A 1 89 ? -13.156 1.183 1.324 1.00 88.75 89 VAL A CA 1
ATOM 683 C C . VAL A 1 89 ? -12.901 2.198 0.217 1.00 88.75 89 VAL A C 1
ATOM 685 O O . VAL A 1 89 ? -13.525 2.130 -0.843 1.00 88.75 89 VAL A O 1
ATOM 688 N N . ALA A 1 90 ? -12.021 3.159 0.483 1.00 86.06 90 ALA A N 1
ATOM 689 C CA . ALA A 1 90 ? -11.677 4.209 -0.466 1.00 86.06 90 ALA A CA 1
ATOM 690 C C . ALA A 1 90 ? -10.696 3.690 -1.520 1.00 86.06 90 ALA A C 1
ATOM 692 O O . ALA A 1 90 ? -10.868 3.958 -2.708 1.00 86.06 90 ALA A O 1
ATOM 693 N N . ASP A 1 91 ? -9.686 2.934 -1.081 1.00 82.94 91 ASP A N 1
ATOM 694 C CA . ASP A 1 91 ? -8.680 2.346 -1.960 1.00 82.94 91 ASP A CA 1
ATOM 695 C C . ASP A 1 91 ? -7.956 1.171 -1.285 1.00 82.94 91 ASP A C 1
ATOM 697 O O . ASP A 1 91 ? -7.964 1.021 -0.061 1.00 82.94 91 ASP A O 1
ATOM 701 N N . ASN A 1 92 ? -7.295 0.349 -2.091 1.00 77.56 92 ASN A N 1
ATOM 702 C CA . ASN A 1 92 ? -6.376 -0.687 -1.635 1.00 77.56 92 ASN A CA 1
ATOM 703 C C . ASN A 1 92 ? -5.223 -0.789 -2.639 1.00 77.56 92 ASN A C 1
ATOM 705 O O . ASN A 1 92 ? -5.286 -1.523 -3.629 1.00 77.56 92 ASN A O 1
ATOM 709 N N . LEU A 1 93 ? -4.175 -0.005 -2.392 1.00 71.62 93 LEU A N 1
ATOM 710 C CA . LEU A 1 93 ? -3.022 0.131 -3.277 1.00 71.62 93 LEU A CA 1
ATOM 711 C C . LEU A 1 93 ? -1.771 -0.384 -2.576 1.00 71.62 93 LEU A C 1
ATOM 713 O O . LEU A 1 93 ? -1.412 0.086 -1.503 1.00 71.62 93 LEU A O 1
ATOM 717 N N . PHE A 1 94 ? -1.074 -1.325 -3.217 1.00 70.50 94 PHE A N 1
ATOM 718 C CA . PHE A 1 94 ? 0.223 -1.839 -2.755 1.00 70.50 94 PHE A CA 1
ATOM 719 C C . PHE A 1 94 ? 0.228 -2.372 -1.308 1.00 70.50 94 PHE A C 1
ATOM 721 O O . PHE A 1 94 ? 1.233 -2.257 -0.615 1.00 70.50 94 PHE A O 1
ATOM 728 N N . GLY A 1 95 ? -0.884 -2.955 -0.845 1.00 72.56 95 GLY A N 1
ATOM 729 C CA . GLY A 1 95 ? -1.004 -3.455 0.531 1.00 72.56 95 GLY A CA 1
ATOM 730 C C . GLY A 1 95 ? -1.274 -2.366 1.574 1.00 72.56 95 GLY A C 1
ATOM 731 O O . GLY A 1 95 ? -1.196 -2.638 2.770 1.00 72.56 95 GLY A O 1
ATOM 732 N N . MET A 1 96 ? -1.598 -1.146 1.135 1.00 84.19 96 MET A N 1
ATOM 733 C CA . MET A 1 96 ? -2.135 -0.085 1.981 1.00 84.19 96 MET A CA 1
ATOM 734 C C . MET A 1 96 ? -3.647 -0.022 1.790 1.00 84.19 96 MET A C 1
ATOM 736 O O . MET A 1 96 ? -4.137 0.366 0.726 1.00 84.19 96 MET A O 1
ATOM 740 N N . LEU A 1 97 ? -4.384 -0.399 2.828 1.00 89.81 97 LEU A N 1
ATOM 741 C CA . LEU A 1 97 ? -5.834 -0.274 2.862 1.00 89.81 97 LEU A CA 1
ATOM 742 C C . LEU A 1 97 ? -6.192 1.147 3.296 1.00 89.81 97 LEU A C 1
ATOM 744 O O . LEU A 1 97 ? -5.821 1.575 4.390 1.00 89.81 97 LEU A O 1
ATOM 748 N N . MET A 1 98 ? -6.939 1.858 2.457 1.00 91.69 98 MET A N 1
ATOM 749 C CA . MET A 1 98 ? -7.468 3.183 2.763 1.00 91.69 98 MET A CA 1
ATOM 750 C C . MET A 1 98 ? -8.979 3.105 2.934 1.00 91.69 98 MET A C 1
ATOM 752 O O . MET A 1 98 ? -9.697 2.609 2.061 1.00 91.69 98 MET A O 1
ATOM 756 N N . LEU A 1 99 ? -9.472 3.624 4.049 1.00 93.62 99 LEU A N 1
ATOM 757 C CA . LEU A 1 99 ? -10.888 3.663 4.378 1.00 93.62 99 LEU A CA 1
ATOM 758 C C . LEU A 1 99 ? -11.324 5.101 4.631 1.00 93.62 99 LEU A C 1
ATOM 760 O O . LEU A 1 99 ? -10.564 5.909 5.165 1.00 93.62 99 LEU A O 1
ATOM 764 N N . ASP A 1 100 ? -12.572 5.392 4.294 1.00 94.38 100 ASP A N 1
ATOM 765 C CA . ASP A 1 100 ? -13.191 6.691 4.515 1.00 94.38 100 ASP A CA 1
ATOM 766 C C . ASP A 1 100 ? -14.449 6.522 5.379 1.00 94.38 100 ASP A C 1
ATOM 768 O O . ASP A 1 100 ? -15.441 5.916 4.961 1.00 94.38 100 ASP A O 1
ATOM 772 N N . SER A 1 101 ? -14.420 7.057 6.598 1.00 95.69 101 SER A N 1
ATOM 773 C CA . SER A 1 101 ? -15.460 6.897 7.615 1.00 95.69 101 SER A CA 1
ATOM 774 C C . SER A 1 101 ? -16.250 8.179 7.856 1.00 95.69 101 SER A C 1
ATOM 776 O O . SER A 1 101 ? -15.693 9.271 7.942 1.00 95.69 101 SER A O 1
ATOM 778 N N . ALA A 1 102 ? -17.570 8.051 8.015 1.00 95.50 102 ALA A N 1
ATOM 779 C CA . ALA A 1 102 ? -18.424 9.163 8.440 1.00 95.50 102 ALA A CA 1
ATOM 780 C C . ALA A 1 102 ? -18.261 9.504 9.932 1.00 95.50 102 ALA A C 1
ATOM 782 O O . ALA A 1 102 ? -18.728 10.554 10.375 1.00 95.50 102 ALA A O 1
ATOM 783 N N . LEU A 1 103 ? -17.645 8.599 10.695 1.00 95.75 103 LEU A N 1
ATOM 784 C CA . LEU A 1 103 ? -17.388 8.750 12.119 1.00 95.75 103 LEU A CA 1
ATOM 785 C C . LEU A 1 103 ? -16.277 9.772 12.366 1.00 95.75 103 LEU A C 1
ATOM 787 O O . LEU A 1 103 ? -15.446 10.031 11.498 1.00 95.75 103 LEU A O 1
ATOM 791 N N . SER A 1 104 ? -16.239 10.335 13.571 1.00 93.75 104 SER A N 1
ATOM 792 C CA . SER A 1 104 ? -15.099 11.143 14.005 1.00 93.75 104 SER A CA 1
ATOM 793 C C . SER A 1 104 ? -13.865 10.280 14.280 1.00 93.75 104 SER A C 1
ATOM 795 O O . SER A 1 104 ? -13.979 9.097 14.597 1.00 93.75 104 SER A O 1
ATOM 797 N N . ALA A 1 105 ? -12.674 10.890 14.244 1.00 92.62 105 ALA A N 1
ATOM 798 C CA . ALA A 1 105 ? -11.418 10.196 14.542 1.00 92.62 105 ALA A CA 1
ATOM 799 C C . ALA A 1 105 ? -11.464 9.458 15.891 1.00 92.62 105 ALA A C 1
ATOM 801 O O . ALA A 1 105 ? -11.101 8.292 15.958 1.00 92.62 105 ALA A O 1
ATOM 802 N N . THR A 1 106 ? -12.015 10.090 16.931 1.00 92.94 106 THR A N 1
ATOM 803 C CA . THR A 1 106 ? -12.168 9.470 18.256 1.00 92.94 106 THR A CA 1
ATOM 804 C C . THR A 1 106 ? -13.117 8.269 18.244 1.00 92.94 106 THR A C 1
ATOM 806 O O . THR A 1 106 ? -12.826 7.260 18.871 1.00 92.94 106 THR A O 1
ATOM 809 N N . GLU A 1 107 ? -14.233 8.329 17.511 1.00 95.31 107 GLU A N 1
ATOM 810 C CA . GLU A 1 107 ? -15.157 7.188 17.400 1.00 95.31 107 GLU A CA 1
ATOM 811 C C . GLU A 1 107 ? -14.530 6.009 16.642 1.00 95.31 107 GLU A C 1
ATOM 813 O O . GLU A 1 107 ? -14.771 4.850 16.983 1.00 95.31 107 GLU A O 1
ATOM 818 N N . VAL A 1 108 ? -13.711 6.298 15.629 1.00 96.00 108 VAL A N 1
ATOM 819 C CA . VAL A 1 108 ? -12.943 5.286 14.895 1.00 96.00 108 VAL A CA 1
ATOM 820 C C . VAL A 1 108 ? -11.865 4.660 15.783 1.00 96.00 108 VAL A C 1
ATOM 822 O O . VAL A 1 108 ? -11.717 3.437 15.793 1.00 96.00 108 VAL A O 1
ATOM 825 N N . GLU A 1 109 ? -11.133 5.474 16.542 1.00 94.88 109 GLU A N 1
ATOM 826 C CA . GLU A 1 109 ? -10.131 5.016 17.511 1.00 94.88 109 GLU A CA 1
ATOM 827 C C . GLU A 1 109 ? -10.762 4.093 18.560 1.00 94.88 109 GLU A C 1
ATOM 829 O O . GLU A 1 109 ? -10.296 2.968 18.746 1.00 94.88 109 GLU A O 1
ATOM 834 N N . ASP A 1 110 ? -11.870 4.516 19.177 1.00 95.12 110 ASP A N 1
ATOM 835 C CA . ASP A 1 110 ? -12.609 3.725 20.166 1.00 95.12 110 ASP A CA 1
ATOM 836 C C . ASP A 1 110 ? -13.097 2.389 19.581 1.00 95.12 110 ASP A C 1
ATOM 838 O O . ASP A 1 110 ? -13.022 1.345 20.241 1.00 95.12 110 ASP A O 1
ATOM 842 N N . PHE A 1 111 ? -13.570 2.399 18.328 1.00 97.00 111 PHE A N 1
ATOM 843 C CA . PHE A 1 111 ? -13.974 1.184 17.625 1.00 97.00 111 PHE A CA 1
ATOM 844 C C . PHE A 1 111 ? -12.808 0.206 17.479 1.00 97.00 111 PHE A C 1
ATOM 846 O O . PHE A 1 111 ? -12.948 -0.958 17.862 1.00 97.00 111 PHE A O 1
ATOM 853 N N . TYR A 1 112 ? -11.664 0.649 16.948 1.00 96.25 112 TYR A N 1
ATOM 854 C CA . TYR A 1 112 ? -10.522 -0.242 16.736 1.00 96.25 112 TYR A CA 1
ATOM 855 C C . TYR A 1 112 ? -9.910 -0.703 18.053 1.00 96.25 112 TYR A C 1
ATOM 857 O O . TYR A 1 112 ? -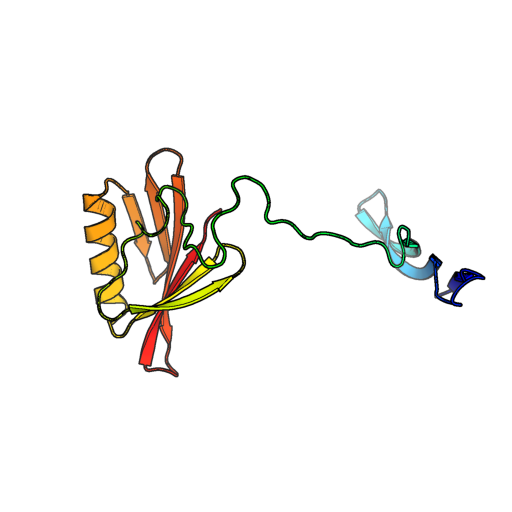9.580 -1.881 18.172 1.00 96.25 112 TYR A O 1
ATOM 865 N N . GLN A 1 113 ? -9.844 0.162 19.067 1.00 95.00 113 GLN A N 1
ATOM 866 C CA . GLN A 1 113 ? -9.395 -0.213 20.406 1.00 95.00 113 GLN A CA 1
ATOM 867 C C . GLN A 1 113 ? -10.227 -1.378 20.962 1.00 95.00 113 GLN A C 1
ATOM 869 O O . GLN A 1 113 ? -9.663 -2.335 21.491 1.00 95.00 113 GLN A O 1
ATOM 874 N N . ALA A 1 114 ? -11.556 -1.328 20.819 1.00 96.25 114 ALA A N 1
ATOM 875 C CA . ALA A 1 114 ? -12.449 -2.385 21.286 1.00 96.25 114 ALA A CA 1
ATOM 876 C C . ALA A 1 114 ? -12.386 -3.640 20.401 1.00 96.25 114 ALA A C 1
ATOM 878 O O . ALA A 1 114 ? -12.147 -4.738 20.901 1.00 96.25 114 ALA A O 1
ATOM 879 N N . ALA A 1 115 ? -12.556 -3.483 19.086 1.00 96.06 115 ALA A N 1
ATOM 880 C CA . ALA A 1 115 ? -12.632 -4.596 18.142 1.00 96.06 115 ALA A CA 1
ATOM 881 C C . ALA A 1 115 ? -11.329 -5.406 18.091 1.00 96.06 115 ALA A C 1
ATOM 883 O O . ALA A 1 115 ? -11.360 -6.635 18.099 1.00 96.06 115 ALA A O 1
ATOM 884 N N . LEU A 1 116 ? -10.176 -4.731 18.072 1.00 95.50 116 LEU A N 1
ATOM 885 C CA . LEU A 1 116 ? -8.874 -5.395 18.068 1.00 95.50 116 LEU A CA 1
ATOM 886 C C . LEU A 1 116 ? -8.597 -6.064 19.419 1.00 95.50 116 LEU A C 1
ATOM 888 O O . LEU A 1 116 ? -8.130 -7.204 19.445 1.00 95.50 116 LEU A O 1
ATOM 892 N N . SER A 1 117 ? -8.963 -5.422 20.534 1.00 94.69 117 SER A N 1
ATOM 893 C CA . SER A 1 117 ? -8.814 -6.023 21.864 1.00 94.69 117 SER A CA 1
ATOM 894 C C . SER A 1 117 ? -9.651 -7.298 22.028 1.00 94.69 117 SER A C 1
ATOM 896 O O . SER A 1 117 ? -9.131 -8.298 22.528 1.00 94.69 117 SER A O 1
ATOM 898 N N . ASP A 1 118 ? -10.893 -7.313 21.536 1.00 95.38 118 ASP A N 1
ATOM 899 C CA . ASP A 1 118 ? -11.761 -8.503 21.538 1.00 95.38 118 ASP A CA 1
ATOM 900 C C . ASP A 1 118 ? -11.179 -9.657 20.702 1.00 95.38 118 ASP A C 1
ATOM 902 O O . ASP A 1 118 ? -11.399 -10.834 21.003 1.00 95.38 118 ASP A O 1
ATOM 906 N N . LEU A 1 119 ? -10.388 -9.329 19.679 1.00 94.38 119 LEU A N 1
ATOM 907 C CA . LEU A 1 119 ? -9.660 -10.280 18.835 1.00 94.38 119 LEU A CA 1
ATOM 908 C C . LEU A 1 119 ? -8.275 -10.657 19.395 1.00 94.38 119 LEU A C 1
ATOM 910 O O . LEU A 1 119 ? -7.539 -11.417 18.764 1.00 94.38 119 LEU A O 1
ATOM 914 N N . GLY A 1 120 ? -7.911 -10.153 20.577 1.00 94.69 120 GLY A N 1
ATOM 915 C CA . GLY A 1 120 ? -6.644 -10.449 21.249 1.00 94.69 120 GLY A CA 1
ATOM 916 C C . GLY A 1 120 ? -5.437 -9.675 20.714 1.00 94.69 120 GLY A C 1
ATOM 917 O O . GLY A 1 120 ? -4.304 -10.061 20.994 1.00 94.69 120 GLY A O 1
ATOM 918 N N . TRP A 1 121 ? -5.663 -8.609 19.950 1.00 96.00 121 TRP A N 1
ATOM 919 C CA . TRP A 1 121 ? -4.617 -7.694 19.506 1.00 96.00 121 TRP A CA 1
ATOM 920 C C . TRP A 1 121 ? -4.348 -6.618 20.556 1.00 96.00 121 TRP A C 1
ATOM 922 O O . TRP A 1 121 ? -5.258 -6.117 21.220 1.00 96.00 121 TRP A O 1
ATOM 932 N N . THR A 1 122 ? -3.088 -6.216 20.655 1.00 95.62 122 THR A N 1
ATOM 933 C CA . THR A 1 122 ? -2.67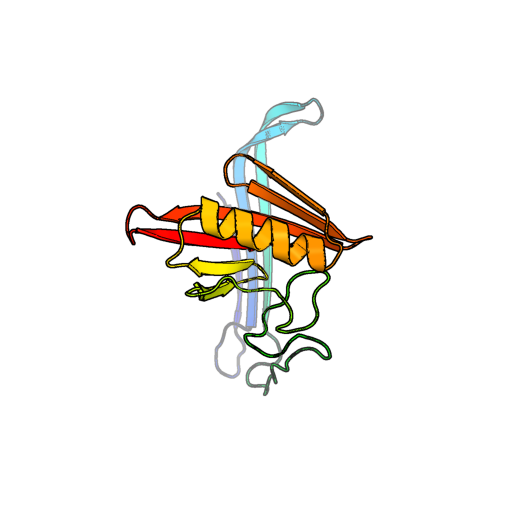3 -5.020 21.384 1.00 95.62 122 THR A CA 1
ATOM 934 C C . THR A 1 122 ? -2.665 -3.852 20.409 1.00 95.62 122 THR A C 1
ATOM 936 O O . THR A 1 122 ? -1.947 -3.909 19.416 1.00 95.62 122 THR A O 1
ATOM 939 N N . PHE A 1 123 ? -3.452 -2.813 20.685 1.00 95.25 123 PHE A N 1
ATOM 940 C CA . PHE A 1 123 ? -3.525 -1.588 19.886 1.00 95.25 123 PHE A CA 1
ATOM 941 C C . PHE A 1 123 ? -3.011 -0.418 20.724 1.00 95.25 123 PHE A C 1
ATOM 943 O O . PHE A 1 123 ? -3.627 -0.063 21.733 1.00 95.25 123 PHE A O 1
ATOM 950 N N . GLU A 1 124 ? -1.856 0.125 20.344 1.00 94.31 124 GLU A N 1
ATOM 951 C CA . GLU A 1 124 ? -1.135 1.161 21.087 1.00 94.31 124 GLU A CA 1
ATOM 952 C C . GLU A 1 124 ? -0.702 2.290 20.155 1.00 94.31 124 GLU A C 1
ATOM 954 O O . GLU A 1 124 ? -0.292 2.059 19.021 1.00 94.31 124 GLU A O 1
ATOM 959 N N . GLY A 1 125 ? -0.767 3.527 20.635 1.00 92.00 125 GLY A N 1
ATOM 960 C CA . GLY A 1 125 ? -0.444 4.701 19.838 1.00 92.00 125 GLY A CA 1
ATOM 961 C C . GLY A 1 125 ? -1.067 5.960 20.408 1.00 92.00 125 GLY A C 1
ATOM 962 O O . GLY A 1 125 ? -1.740 5.916 21.438 1.00 92.00 125 GLY A O 1
ATOM 963 N N . ASP A 1 126 ? -0.804 7.081 19.749 1.00 87.88 126 ASP A N 1
ATOM 964 C CA . ASP A 1 126 ? -1.381 8.380 20.090 1.00 87.88 126 ASP A CA 1
ATOM 965 C C . ASP A 1 126 ? -1.285 9.322 18.878 1.00 87.88 126 ASP A C 1
ATOM 967 O O . ASP A 1 126 ? -0.555 9.059 17.918 1.00 87.88 126 ASP A O 1
ATOM 971 N N . PHE A 1 127 ? -2.001 10.444 18.928 1.00 87.19 127 PHE A N 1
ATOM 972 C CA . PHE A 1 127 ? -2.002 11.489 17.898 1.00 87.19 127 PHE A CA 1
ATOM 973 C C . PHE A 1 127 ? -2.350 10.979 16.489 1.00 87.19 127 PHE A C 1
ATOM 975 O O . PHE A 1 127 ? -1.775 11.442 15.502 1.00 87.19 127 PHE A O 1
ATOM 982 N N . GLY A 1 128 ? -3.293 10.038 16.384 1.00 90.75 128 GLY A N 1
ATOM 983 C CA . GLY A 1 128 ? -3.751 9.511 15.097 1.00 90.75 128 GLY A CA 1
ATOM 984 C C . GLY A 1 128 ? -2.784 8.522 14.440 1.00 90.75 128 GLY A C 1
ATOM 985 O O . GLY A 1 128 ? -2.936 8.233 13.255 1.00 90.75 128 GLY A O 1
ATOM 986 N N . PHE A 1 129 ? -1.787 8.009 15.169 1.00 94.44 129 PHE A N 1
ATOM 987 C CA . PHE A 1 129 ? -0.884 6.953 14.706 1.00 94.44 129 PHE A CA 1
ATOM 988 C C . PHE A 1 129 ? -0.816 5.824 15.727 1.00 94.44 129 PHE A C 1
ATOM 990 O O . PHE A 1 129 ? -0.472 6.035 16.890 1.00 94.44 129 PHE A O 1
ATOM 997 N N . PHE A 1 130 ? -1.106 4.615 15.260 1.00 95.31 130 PHE A N 1
ATOM 998 C CA . PHE A 1 130 ? -1.260 3.431 16.085 1.00 95.31 130 PHE A CA 1
ATOM 999 C C . PHE A 1 130 ? -0.534 2.238 15.481 1.00 95.31 130 PHE A C 1
ATOM 1001 O O . PHE A 1 130 ? -0.406 2.107 14.264 1.00 95.31 130 PHE A O 1
ATOM 1008 N N . SER A 1 131 ? -0.087 1.347 16.352 1.00 94.94 131 SER A N 1
ATOM 1009 C CA . SER A 1 131 ? 0.491 0.059 16.014 1.00 94.94 131 SER A CA 1
ATOM 1010 C C . SER A 1 131 ? -0.348 -1.038 16.655 1.00 94.94 131 SER A C 1
ATOM 1012 O O . SER A 1 131 ? -0.720 -0.959 17.830 1.00 94.94 131 SER A O 1
ATOM 1014 N N . ALA A 1 132 ? -0.668 -2.055 15.865 1.00 95.38 132 ALA A N 1
ATOM 1015 C CA . ALA A 1 132 ? -1.431 -3.211 16.287 1.00 95.38 132 ALA A CA 1
ATOM 1016 C C . ALA A 1 132 ? -0.547 -4.455 16.236 1.00 95.38 132 ALA A C 1
ATOM 1018 O O . ALA A 1 132 ? 0.059 -4.741 15.203 1.00 95.38 132 ALA A O 1
ATOM 1019 N N . THR A 1 133 ? -0.499 -5.218 17.327 1.00 94.88 133 THR A N 1
ATOM 1020 C CA . THR A 1 133 ? 0.332 -6.425 17.429 1.00 94.88 133 THR A CA 1
ATOM 1021 C C . THR A 1 133 ? -0.450 -7.627 17.956 1.00 94.88 133 THR A C 1
ATOM 1023 O O . THR A 1 133 ? -1.232 -7.517 18.904 1.00 94.88 133 THR A O 1
ATOM 1026 N N . ASN A 1 134 ? -0.234 -8.796 17.350 1.00 93.81 134 ASN A N 1
ATOM 1027 C CA . ASN A 1 134 ? -0.745 -10.088 17.818 1.00 93.81 134 ASN A CA 1
ATOM 1028 C C . ASN A 1 134 ? 0.241 -11.207 17.453 1.00 93.81 134 ASN A C 1
ATOM 1030 O O . ASN A 1 134 ? 0.302 -11.679 16.312 1.00 93.81 134 ASN A O 1
ATOM 1034 N N . GLY A 1 135 ? 1.038 -11.623 18.440 1.00 90.44 135 GLY A N 1
ATOM 1035 C CA . GLY A 1 135 ? 2.109 -12.595 18.236 1.00 90.44 135 GLY A CA 1
ATOM 1036 C C . GLY A 1 135 ? 3.214 -12.028 17.344 1.00 90.44 135 GLY A C 1
ATOM 1037 O O . GLY A 1 135 ? 3.864 -11.058 17.719 1.00 90.44 135 GLY A O 1
ATOM 1038 N N . GLU A 1 136 ? 3.430 -12.651 16.185 1.00 88.38 136 GLU A N 1
ATOM 1039 C CA . GLU A 1 136 ? 4.401 -12.204 15.171 1.00 88.38 136 GLU A CA 1
ATOM 1040 C C . GLU A 1 136 ? 3.788 -11.241 14.141 1.00 88.38 136 GLU A C 1
ATOM 1042 O O . GLU A 1 136 ? 4.509 -10.700 13.308 1.00 88.38 136 GLU A O 1
ATOM 1047 N N . ASN A 1 137 ? 2.468 -11.027 14.178 1.00 91.50 137 ASN A N 1
ATOM 1048 C CA . ASN A 1 137 ? 1.794 -10.136 13.242 1.00 91.50 137 ASN A CA 1
ATOM 1049 C C . ASN A 1 137 ? 1.789 -8.705 13.772 1.00 91.50 137 ASN A C 1
ATOM 1051 O O . ASN A 1 137 ? 1.378 -8.466 14.913 1.00 91.50 137 ASN A O 1
ATOM 1055 N N . THR A 1 138 ? 2.156 -7.774 12.898 1.00 92.44 138 THR A N 1
ATOM 1056 C CA . THR A 1 138 ? 2.132 -6.338 13.163 1.00 92.44 138 THR A CA 1
ATOM 1057 C C . THR A 1 138 ? 1.550 -5.610 11.961 1.00 92.44 138 THR A C 1
ATOM 1059 O O . THR A 1 138 ? 1.848 -5.948 10.816 1.00 92.44 138 THR A O 1
ATOM 1062 N N . PHE A 1 139 ? 0.743 -4.589 12.221 1.00 93.12 139 PHE A N 1
ATOM 1063 C CA . PHE A 1 139 ? 0.411 -3.571 11.232 1.00 93.12 139 PHE A CA 1
ATOM 1064 C C . PHE A 1 139 ? 0.333 -2.208 11.910 1.00 93.12 139 PHE A C 1
ATOM 1066 O O . PHE A 1 139 ? 0.138 -2.098 13.122 1.00 93.12 139 PHE A O 1
ATOM 1073 N N . ASN A 1 140 ? 0.475 -1.161 11.113 1.00 93.94 140 ASN A N 1
ATOM 1074 C CA . ASN A 1 140 ? 0.336 0.211 11.556 1.00 93.94 140 ASN A CA 1
ATOM 1075 C C . ASN A 1 140 ? -0.939 0.813 10.974 1.00 93.94 140 ASN A C 1
ATOM 1077 O O . ASN A 1 140 ? -1.418 0.416 9.908 1.00 93.94 140 ASN A O 1
ATOM 1081 N N . MET A 1 141 ? -1.494 1.768 11.706 1.00 95.00 141 MET A N 1
ATOM 1082 C CA . MET A 1 141 ? -2.707 2.470 11.342 1.00 95.00 141 MET A CA 1
ATOM 1083 C C . MET A 1 141 ? -2.529 3.963 11.577 1.00 95.00 141 MET A C 1
ATOM 1085 O O . MET A 1 141 ? -2.075 4.380 12.641 1.00 95.00 141 MET A O 1
ATOM 1089 N N . SER A 1 142 ? -2.925 4.773 10.603 1.00 95.44 142 SER A N 1
ATOM 1090 C CA . SER A 1 142 ? -3.139 6.201 10.801 1.00 95.44 142 SER A CA 1
ATOM 1091 C C . SER A 1 142 ? -4.626 6.515 10.728 1.00 95.44 142 SER A C 1
ATOM 1093 O O . SER A 1 142 ? -5.321 6.004 9.852 1.00 95.44 142 SER A O 1
ATOM 1095 N N . ILE A 1 143 ? -5.108 7.338 11.654 1.00 96.00 143 ILE A N 1
ATOM 1096 C CA . ILE A 1 143 ? -6.480 7.837 11.705 1.00 96.00 143 ILE A CA 1
ATOM 1097 C C . ILE A 1 143 ? -6.386 9.358 11.692 1.00 96.00 143 ILE A C 1
ATOM 1099 O O . ILE A 1 143 ? -5.793 9.962 12.586 1.00 96.00 143 ILE A O 1
ATOM 1103 N N . SER A 1 144 ? -6.955 9.994 10.672 1.00 94.12 144 SER A N 1
ATOM 1104 C CA . SER A 1 144 ? -6.888 11.447 10.532 1.00 94.12 144 SER A CA 1
ATOM 1105 C C . SER A 1 144 ? -8.184 12.028 9.980 1.00 94.12 144 SER A C 1
ATOM 1107 O O . SER A 1 144 ? -8.907 11.395 9.216 1.00 94.12 144 SER A O 1
ATOM 1109 N N . GLY A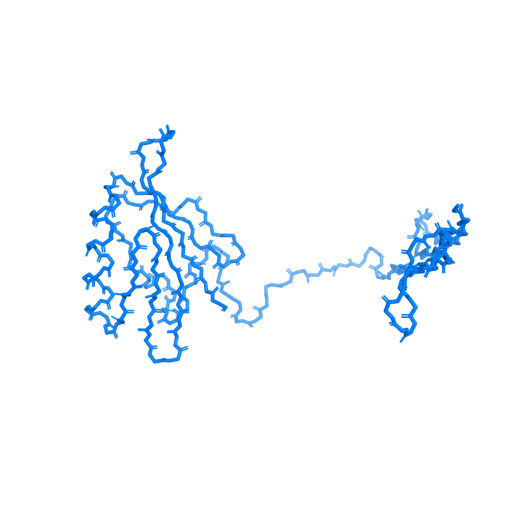 1 145 ? -8.528 13.242 10.408 1.00 90.81 145 GLY A N 1
ATOM 1110 C CA . GLY A 1 145 ? -9.660 13.969 9.840 1.00 90.81 145 GLY A CA 1
ATOM 1111 C C . GLY A 1 145 ? -9.286 14.588 8.496 1.00 90.81 145 GLY A C 1
ATOM 1112 O O . GLY A 1 145 ? -8.289 15.301 8.397 1.00 90.81 145 GLY A O 1
ATOM 1113 N N . ASN A 1 146 ? -10.113 14.383 7.478 1.00 85.81 146 ASN A N 1
ATOM 1114 C CA . ASN A 1 146 ? -9.989 15.053 6.194 1.00 85.81 146 ASN A CA 1
ATOM 1115 C C . ASN A 1 146 ? -10.816 16.347 6.212 1.00 85.81 146 ASN A C 1
ATOM 1117 O O . ASN A 1 146 ? -12.043 16.330 6.122 1.00 85.81 146 ASN A O 1
ATOM 1121 N N . GLU A 1 147 ? -10.142 17.495 6.299 1.00 82.00 147 GLU A N 1
ATOM 1122 C CA . GLU A 1 147 ? -10.805 18.808 6.357 1.00 82.00 147 GLU A CA 1
ATOM 1123 C C . GLU A 1 147 ? -11.608 19.152 5.090 1.00 82.00 147 GLU A C 1
ATOM 1125 O O . GLU A 1 147 ? -12.505 19.994 5.134 1.00 82.00 147 GLU A O 1
ATOM 1130 N N . THR A 1 148 ? -11.305 18.512 3.955 1.00 82.94 148 THR A N 1
ATOM 1131 C CA . THR A 1 148 ? -11.981 18.773 2.676 1.00 82.94 148 THR A CA 1
ATOM 1132 C C . THR A 1 148 ? -13.313 18.038 2.585 1.00 82.94 148 THR A C 1
ATOM 1134 O O . THR A 1 148 ? -14.302 18.608 2.123 1.00 82.94 148 THR A O 1
ATOM 1137 N N . THR A 1 149 ? -13.351 16.774 3.009 1.00 84.06 149 THR A N 1
ATOM 1138 C CA . THR A 1 149 ? -14.565 15.943 2.959 1.00 84.06 149 THR A CA 1
ATOM 1139 C C . THR A 1 149 ? -15.369 16.001 4.256 1.00 84.06 149 THR A C 1
ATOM 1141 O O . THR A 1 149 ? -16.555 15.675 4.251 1.00 84.06 149 THR A O 1
ATOM 1144 N N . GLY A 1 150 ? -14.753 16.439 5.357 1.00 86.94 150 GLY A N 1
ATOM 1145 C CA . GLY A 1 150 ? -15.334 16.395 6.699 1.00 86.94 150 GLY A CA 1
ATOM 1146 C C . GLY A 1 150 ? -15.460 14.976 7.257 1.00 86.94 150 GLY A C 1
ATOM 1147 O O . GLY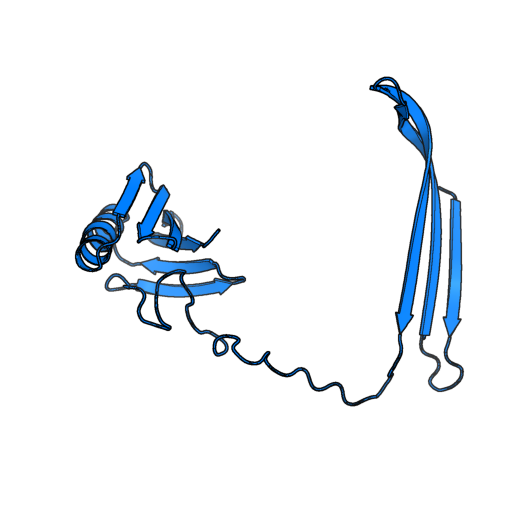 A 1 150 ? -16.203 14.775 8.213 1.00 86.94 150 GLY A O 1
ATOM 1148 N N . ARG A 1 151 ? -14.780 14.006 6.640 1.00 93.69 151 ARG A N 1
ATOM 1149 C CA . ARG A 1 151 ? -14.790 12.588 7.009 1.00 93.69 151 ARG A CA 1
ATOM 1150 C C . ARG A 1 151 ? -13.460 12.184 7.643 1.00 93.69 151 ARG A C 1
ATOM 1152 O O . ARG A 1 151 ? -12.492 12.942 7.572 1.00 93.69 151 ARG A O 1
ATOM 1159 N N . THR A 1 152 ? -13.401 11.010 8.256 1.00 95.69 152 THR A N 1
ATOM 1160 C CA . THR A 1 152 ? -12.165 10.460 8.8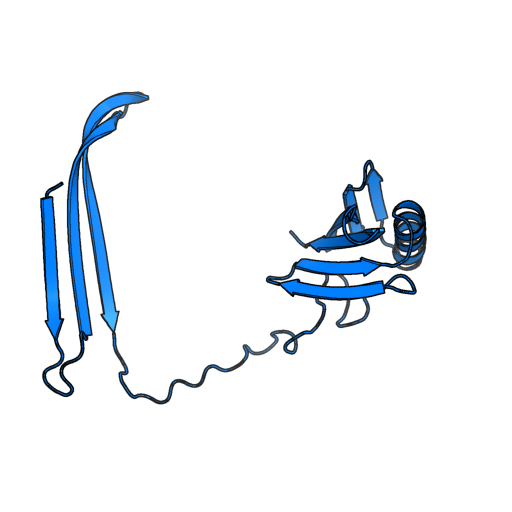20 1.00 95.69 152 THR A CA 1
ATOM 1161 C C . THR A 1 152 ? -11.543 9.453 7.864 1.00 95.69 152 THR A C 1
ATOM 1163 O O . THR A 1 152 ? -12.155 8.449 7.514 1.00 95.69 152 THR A O 1
ATOM 1166 N N . GLU A 1 153 ? -10.301 9.716 7.477 1.00 94.81 153 GLU A N 1
ATOM 1167 C CA . GLU A 1 153 ? -9.466 8.815 6.695 1.00 94.81 153 GLU A CA 1
ATOM 1168 C C . GLU A 1 153 ? -8.718 7.858 7.627 1.00 94.81 153 GLU A C 1
ATOM 1170 O O . GLU A 1 153 ? -8.128 8.273 8.631 1.00 94.81 153 GLU A O 1
ATOM 1175 N N . ILE A 1 154 ? -8.746 6.573 7.285 1.00 95.19 154 ILE A N 1
ATOM 1176 C CA . ILE A 1 154 ? -8.046 5.505 7.996 1.00 95.19 154 ILE A CA 1
ATOM 1177 C C . ILE A 1 154 ? -7.115 4.834 7.002 1.00 95.19 154 ILE A C 1
ATOM 1179 O O . ILE A 1 154 ? -7.559 4.331 5.973 1.00 95.19 154 ILE A O 1
ATOM 1183 N N . MET A 1 155 ? -5.833 4.783 7.327 1.00 93.62 155 MET A N 1
ATOM 1184 C CA . MET A 1 155 ? -4.831 4.111 6.514 1.00 93.62 155 MET A CA 1
ATOM 1185 C C . MET A 1 155 ? -4.236 2.963 7.310 1.00 93.62 155 MET A C 1
ATOM 1187 O O . MET A 1 155 ? -3.694 3.192 8.385 1.00 93.62 155 MET A O 1
ATOM 1191 N N . VAL A 1 156 ? -4.319 1.746 6.783 1.00 93.19 156 VAL A N 1
ATOM 1192 C CA . VAL A 1 156 ? -3.739 0.537 7.378 1.00 93.19 156 VAL A CA 1
ATOM 1193 C C . VAL A 1 156 ? -2.628 0.037 6.471 1.00 93.19 156 VAL A C 1
ATOM 1195 O O . VAL A 1 156 ? -2.831 -0.122 5.269 1.00 93.19 156 VAL A O 1
ATOM 1198 N N . PHE A 1 157 ? -1.454 -0.211 7.039 1.00 88.31 157 PHE A N 1
ATOM 1199 C CA . PHE A 1 157 ? -0.281 -0.642 6.289 1.00 88.31 157 PHE A CA 1
ATOM 1200 C C . PHE A 1 157 ? 0.566 -1.606 7.121 1.00 88.31 157 PHE A C 1
ATOM 1202 O O . PHE A 1 157 ? 0.796 -1.394 8.314 1.00 88.31 157 PHE A O 1
ATOM 1209 N N . GLY A 1 158 ? 0.992 -2.699 6.490 1.00 79.94 158 GLY A N 1
ATOM 1210 C CA . GLY A 1 158 ? 1.946 -3.643 7.075 1.00 79.94 158 GLY A CA 1
ATOM 1211 C C . GLY A 1 158 ? 3.383 -3.122 7.003 1.00 79.94 158 GLY A C 1
ATOM 1212 O O . GLY A 1 158 ? 3.674 -2.213 6.223 1.00 79.94 158 GLY A O 1
ATOM 1213 N N . GLU A 1 159 ? 4.266 -3.707 7.815 1.00 58.22 159 GLU A N 1
ATOM 1214 C CA . GLU A 1 159 ? 5.716 -3.683 7.553 1.00 58.22 159 GLU A CA 1
ATOM 1215 C C . GLU A 1 159 ? 6.111 -4.739 6.512 1.00 58.22 159 GLU A C 1
ATOM 1217 O O . GLU A 1 159 ? 5.473 -5.820 6.490 1.00 58.22 159 GLU A O 1
#

Solvent-accessible surface area (backbone atoms only — not comparable to full-atom values): 9514 Å² total; per-residue (Å²): 112,52,73,51,78,48,76,42,63,36,84,78,91,67,45,80,33,34,41,39,37,41,37,37,40,67,71,40,84,40,75,46,102,84,74,44,82,41,75,39,70,48,75,52,74,53,73,50,76,62,73,75,80,92,56,90,77,81,88,71,81,60,92,88,57,74,62,93,86,60,57,69,52,66,86,47,59,79,77,61,67,88,73,64,78,72,48,44,81,71,47,74,58,96,59,33,42,31,33,43,21,70,45,53,49,67,58,50,49,54,46,50,52,49,58,37,43,78,72,64,30,49,71,50,70,62,94,43,40,34,41,37,39,48,91,91,29,47,34,37,37,37,44,40,73,36,86,87,80,72,30,16,41,36,40,37,36,58,126

pLDDT: mean 88.69, std 7.79, range [58.22, 97.0]

Secondary structure (DSSP, 8-state):
-EEEEEEEE-TTT--EEEEEEEEEEEEEEEE-TTS-EEEEEEEEEEEEE--STT-----PPPTTPPPTT----TTS-TT-SPPPTTEEEEEEETTEEEEEESS-HHHHHHHHHHHHHHTT-EEEEETTEEEEEETTEEEEEEEEEETTTTEEEEEEEE-

Sequence (159 aa):
VDATFDFWVVEDGGYLGKYEVTATIHGLLIEDDEGGEKLGDETISWAYEIYEINEDVAIEWPVGAPEPGAIVVPGFADDAFPLPPETDVADNLFGMLMLDSALSATEVEDFYQAALSDLGWTFEGDFGFFSATNGENTFNMSISGNETTGRTEIMVFGE

Radius of gyration: 25.64 Å; Cα contacts (8 Å, |Δi|>4): 274; chains: 1; bounding box: 60×38×62 Å